Protein AF-A0A3D2TQU0-F1 (afdb_monomer_lite)

Secondary structure (DSSP, 8-state):
--HHHHHHHHHHHHHHHHHHHTT---HHHHHHHHHH-HHHHHHHHHH-SSPPHHHHHHHHTT-GGGSHHHHHTSGGGGGGS-HHHHHHHHHHHHHTT--GGGG-

Foldseek 3Di:
DDPLLVVLLVLLVVLQVVVVVLVDHPPVLVVCCVPPNRLVSLQVQLPDPDHDPVCVVCLVSVNNCSDSLVSCLQPSNVVSDDPSSNVSSVVSCVVSVHDNVVND

Sequence (104 aa):
MTPLEKEFTKELLDNVAEMKQYGYNPTIYTRMISENGAVNAAKKLVLKDVQSSGFATLIMINKLELSAEASVIKDKYKVLFTDAEIQNSKRKLKEANFCFDKLT

Radius of gyration: 12.42 Å; chains: 1; bounding box: 32×32×31 Å

Structure (mmCIF, N/CA/C/O backbone):
data_AF-A0A3D2TQU0-F1
#
_entry.id   AF-A0A3D2TQU0-F1
#
loop_
_atom_site.group_PDB
_atom_site.id
_atom_site.type_symbol
_atom_site.label_atom_id
_atom_site.label_alt_id
_atom_site.label_comp_id
_atom_site.label_asym_id
_atom_site.label_entity_id
_atom_site.label_seq_id
_atom_site.pdbx_PDB_ins_code
_atom_site.Cartn_x
_atom_site.Cartn_y
_atom_site.Cartn_z
_atom_site.occupancy
_atom_site.B_iso_or_equiv
_atom_site.auth_seq_id
_atom_site.auth_comp_id
_atom_site.auth_asym_id
_atom_site.auth_atom_id
_atom_site.pdbx_PDB_model_num
ATOM 1 N N . MET A 1 1 ? -6.971 9.600 13.225 1.00 79.56 1 MET A N 1
ATOM 2 C CA . MET A 1 1 ? -6.280 8.409 12.699 1.00 79.56 1 MET A CA 1
ATOM 3 C C . MET A 1 1 ? -6.432 7.265 13.686 1.00 79.56 1 MET A C 1
ATOM 5 O O . MET A 1 1 ? -5.973 7.400 14.822 1.00 79.56 1 MET A O 1
ATOM 9 N N . THR A 1 2 ? -7.124 6.198 13.295 1.00 93.62 2 THR A N 1
ATOM 10 C CA . THR A 1 2 ? -7.343 4.999 14.123 1.00 93.62 2 THR A CA 1
ATOM 11 C C . THR A 1 2 ? -6.036 4.204 14.303 1.00 93.62 2 THR A C 1
ATOM 13 O O . THR A 1 2 ? -5.073 4.432 13.562 1.00 93.62 2 THR A O 1
ATOM 16 N N . PRO A 1 3 ? -5.951 3.269 15.271 1.00 96.38 3 PRO A N 1
ATOM 17 C CA . PRO A 1 3 ? -4.795 2.376 15.393 1.00 96.38 3 PRO A CA 1
ATOM 18 C C . PRO A 1 3 ? -4.513 1.582 14.110 1.00 96.38 3 PRO A C 1
ATOM 20 O O . PRO A 1 3 ? -3.360 1.455 13.710 1.00 96.38 3 PRO A O 1
ATOM 23 N N . LEU A 1 4 ? -5.562 1.132 13.419 1.00 96.75 4 LEU A N 1
ATOM 24 C CA . LEU A 1 4 ? -5.424 0.373 12.180 1.00 96.75 4 LEU A CA 1
ATOM 25 C C . LEU A 1 4 ? -4.912 1.241 11.020 1.00 96.75 4 LEU A C 1
ATOM 27 O O . LEU A 1 4 ? -4.062 0.804 10.251 1.00 96.75 4 LEU A O 1
ATOM 31 N N . GLU A 1 5 ? -5.353 2.500 10.926 1.00 96.50 5 GLU A N 1
ATOM 32 C CA . GLU A 1 5 ? -4.815 3.457 9.947 1.00 96.50 5 GLU A CA 1
ATOM 33 C C . GLU A 1 5 ? -3.338 3.792 10.212 1.00 96.50 5 GLU A C 1
ATOM 35 O O . GLU A 1 5 ? -2.571 3.983 9.266 1.00 96.50 5 GLU A O 1
ATOM 40 N N . LYS A 1 6 ? -2.919 3.847 11.487 1.00 96.88 6 LYS A N 1
ATOM 41 C CA . LYS A 1 6 ? -1.503 4.000 11.870 1.00 96.88 6 LYS A CA 1
ATOM 42 C C . LYS A 1 6 ? -0.673 2.811 11.403 1.00 96.88 6 LYS A C 1
ATOM 44 O O . LYS A 1 6 ? 0.394 3.011 10.830 1.00 96.88 6 LYS A O 1
ATOM 49 N N . GLU A 1 7 ? -1.166 1.597 11.630 1.00 97.69 7 GLU A N 1
ATOM 50 C CA . GLU A 1 7 ? -0.490 0.376 11.195 1.00 97.69 7 GLU A CA 1
ATOM 51 C C . GLU A 1 7 ? -0.391 0.308 9.668 1.00 97.69 7 GLU A C 1
ATOM 53 O O . GLU A 1 7 ? 0.689 0.072 9.137 1.00 97.69 7 GLU A O 1
ATOM 58 N N . PHE A 1 8 ? -1.484 0.610 8.963 1.00 97.69 8 PHE A N 1
ATOM 59 C CA . PHE A 1 8 ? -1.494 0.683 7.503 1.00 97.69 8 PHE A CA 1
ATOM 60 C C . PHE A 1 8 ? -0.499 1.725 6.976 1.00 97.69 8 PHE A C 1
ATOM 62 O O . PHE A 1 8 ? 0.254 1.463 6.042 1.00 97.69 8 PHE A O 1
ATOM 69 N N . THR A 1 9 ? -0.448 2.904 7.606 1.00 97.88 9 THR A N 1
ATOM 70 C CA . THR A 1 9 ? 0.526 3.950 7.255 1.00 97.88 9 THR A CA 1
ATOM 71 C C . THR A 1 9 ? 1.955 3.465 7.430 1.00 97.88 9 THR A C 1
ATOM 73 O O . THR A 1 9 ? 2.782 3.689 6.548 1.0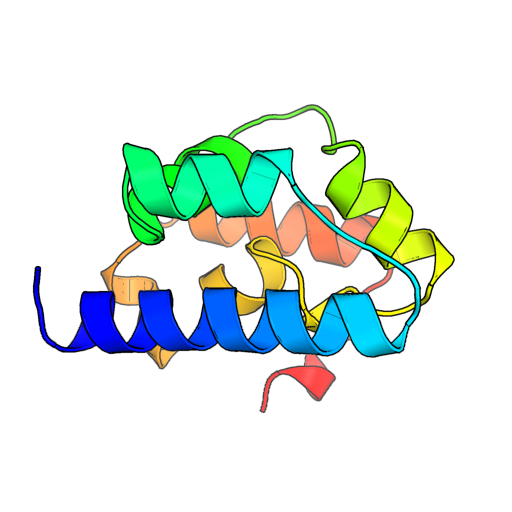0 97.88 9 THR A O 1
ATOM 76 N N . LYS A 1 10 ? 2.241 2.790 8.547 1.00 97.62 10 LYS A N 1
ATOM 77 C CA . LYS A 1 10 ? 3.556 2.209 8.798 1.00 97.62 10 LYS A CA 1
ATOM 78 C C . LYS A 1 10 ? 3.915 1.188 7.718 1.00 97.62 10 LYS A C 1
ATOM 80 O O . LYS A 1 10 ? 4.981 1.310 7.132 1.00 97.62 10 LYS A O 1
ATOM 85 N N . GLU A 1 11 ? 3.006 0.269 7.393 1.00 97.75 11 GLU A N 1
ATOM 86 C CA . GLU A 1 11 ? 3.246 -0.747 6.364 1.00 97.75 11 GLU A CA 1
ATOM 87 C C . GLU A 1 11 ? 3.576 -0.124 4.999 1.00 97.75 11 GLU A C 1
ATOM 89 O O . GLU A 1 11 ? 4.543 -0.526 4.359 1.00 97.75 11 GLU A O 1
ATOM 94 N N . LEU A 1 12 ? 2.840 0.905 4.560 1.00 97.38 12 LEU A N 1
ATOM 95 C CA . LEU A 1 12 ? 3.145 1.556 3.282 1.00 97.38 12 LEU A CA 1
ATOM 96 C C . LEU A 1 12 ? 4.509 2.259 3.283 1.00 97.38 12 LEU A C 1
ATOM 98 O O . LEU A 1 12 ? 5.189 2.271 2.257 1.00 97.38 12 LEU A O 1
ATOM 102 N N . LEU A 1 13 ? 4.911 2.858 4.405 1.00 97.69 13 LEU A N 1
ATOM 103 C CA . LEU A 1 13 ? 6.221 3.500 4.529 1.00 97.69 13 LEU A CA 1
ATOM 104 C C . LEU A 1 13 ? 7.358 2.472 4.584 1.00 97.69 13 LEU A C 1
ATOM 106 O O . LEU A 1 13 ? 8.400 2.702 3.967 1.00 97.69 13 LEU A O 1
ATOM 110 N N . ASP A 1 14 ? 7.140 1.340 5.253 1.00 98.12 14 ASP A N 1
ATOM 111 C CA . ASP A 1 14 ? 8.075 0.214 5.284 1.00 98.12 14 ASP A CA 1
ATOM 112 C C . ASP A 1 14 ? 8.237 -0.375 3.869 1.00 98.12 14 ASP A C 1
ATOM 114 O O . ASP A 1 14 ? 9.362 -0.524 3.392 1.00 98.12 14 ASP A O 1
ATOM 118 N N . ASN A 1 15 ? 7.137 -0.556 3.127 1.00 97.44 15 ASN A N 1
ATOM 119 C CA . ASN A 1 15 ? 7.174 -0.964 1.719 1.00 97.44 15 ASN A CA 1
ATOM 120 C C . ASN A 1 15 ? 7.960 0.036 0.857 1.00 97.44 15 ASN A C 1
ATOM 122 O O . ASN A 1 15 ? 8.759 -0.368 0.019 1.00 97.44 15 ASN A O 1
ATOM 126 N N . VAL A 1 16 ? 7.775 1.348 1.056 1.00 97.12 16 VAL A N 1
ATOM 127 C CA . VAL A 1 16 ? 8.553 2.383 0.347 1.00 97.12 16 VAL A CA 1
ATOM 128 C C . VAL A 1 16 ? 10.043 2.291 0.682 1.00 97.12 16 VAL A C 1
ATOM 130 O O . VAL A 1 16 ? 10.882 2.482 -0.201 1.00 97.12 16 VAL A O 1
ATOM 133 N N . ALA A 1 17 ? 10.394 2.027 1.941 1.00 97.44 17 ALA A N 1
ATOM 134 C CA . ALA A 1 17 ? 11.782 1.827 2.341 1.00 97.44 17 ALA A CA 1
ATOM 135 C C . ALA A 1 17 ? 12.376 0.574 1.682 1.00 97.44 17 ALA A C 1
ATOM 137 O O . ALA A 1 17 ? 13.512 0.616 1.208 1.00 97.44 17 ALA A O 1
ATOM 138 N N . GLU A 1 18 ? 11.593 -0.498 1.579 1.00 97.44 18 GLU A N 1
ATOM 139 C CA . GLU A 1 18 ? 11.995 -1.724 0.899 1.00 97.44 18 GLU A CA 1
ATOM 140 C C . GLU A 1 18 ? 12.131 -1.528 -0.622 1.00 97.44 18 GLU A C 1
ATOM 142 O O . GLU A 1 18 ? 13.131 -1.943 -1.200 1.00 97.44 18 GLU A O 1
ATOM 147 N N . MET A 1 19 ? 11.218 -0.808 -1.282 1.00 97.00 19 MET A N 1
ATOM 148 C CA . MET A 1 19 ? 11.331 -0.482 -2.716 1.00 97.00 19 MET A CA 1
ATOM 149 C C . MET A 1 19 ? 12.671 0.188 -3.052 1.00 97.00 19 MET A C 1
ATOM 151 O O . MET A 1 19 ? 13.271 -0.106 -4.091 1.00 97.00 19 MET A O 1
ATOM 155 N N . LYS A 1 20 ? 13.178 1.044 -2.152 1.00 96.12 20 LYS A N 1
ATOM 156 C CA . LYS A 1 20 ? 14.479 1.710 -2.320 1.00 96.12 20 LYS A CA 1
ATOM 157 C C . LYS A 1 20 ? 15.647 0.724 -2.316 1.00 96.12 20 LYS A C 1
ATOM 159 O O . LYS A 1 20 ? 16.622 0.975 -3.019 1.00 96.12 20 LYS A O 1
ATOM 164 N N . GLN A 1 21 ? 15.544 -0.393 -1.592 1.00 96.50 21 GLN A N 1
ATOM 165 C CA . GLN A 1 21 ? 16.548 -1.469 -1.613 1.00 96.50 21 GLN A CA 1
ATOM 166 C C . GLN A 1 21 ? 16.645 -2.117 -3.005 1.00 96.50 21 GLN A C 1
ATOM 168 O O . GLN A 1 21 ? 17.713 -2.573 -3.399 1.00 96.50 21 GLN A O 1
ATOM 173 N N . TYR A 1 22 ? 15.556 -2.089 -3.782 1.00 95.19 22 TYR A N 1
ATOM 174 C CA . TYR A 1 22 ? 15.502 -2.568 -5.168 1.00 95.19 22 TYR A CA 1
ATOM 175 C C . TYR A 1 22 ? 15.735 -1.457 -6.209 1.00 95.19 22 TYR A C 1
ATOM 177 O O . TYR A 1 22 ? 15.435 -1.634 -7.388 1.00 95.19 22 TYR A O 1
ATOM 185 N N . GLY A 1 23 ? 16.245 -0.291 -5.795 1.00 94.06 23 GLY A N 1
ATOM 186 C CA . GLY A 1 23 ? 16.563 0.819 -6.699 1.00 94.06 23 GLY A CA 1
ATOM 187 C C . GLY A 1 23 ? 15.354 1.632 -7.177 1.00 94.06 23 GLY A C 1
ATOM 188 O O . GLY A 1 23 ? 15.510 2.505 -8.031 1.00 94.06 23 GLY A O 1
ATOM 189 N N . TYR A 1 24 ? 14.159 1.401 -6.623 1.00 96.38 24 TYR A N 1
ATOM 190 C CA . TYR A 1 24 ? 12.960 2.170 -6.950 1.00 96.38 24 TYR A CA 1
ATOM 191 C C . TYR A 1 24 ? 12.603 3.163 -5.835 1.00 96.38 24 TYR A C 1
ATOM 193 O O . TYR A 1 24 ? 12.305 2.779 -4.708 1.00 96.38 24 TYR A O 1
ATOM 201 N N . ASN A 1 25 ? 12.597 4.464 -6.149 1.00 95.69 25 ASN A N 1
ATOM 202 C CA . ASN A 1 25 ? 12.239 5.522 -5.200 1.00 95.69 25 ASN A CA 1
ATOM 203 C C . ASN A 1 25 ? 10.908 6.204 -5.585 1.00 95.69 25 ASN A C 1
ATOM 205 O O . ASN A 1 25 ? 10.904 7.120 -6.415 1.00 95.69 25 ASN A O 1
ATOM 209 N N . PRO A 1 26 ? 9.768 5.801 -4.993 1.00 94.62 26 PRO A N 1
ATOM 210 C CA . PRO A 1 26 ? 8.445 6.309 -5.354 1.00 94.62 26 PRO A CA 1
ATOM 211 C C . PRO A 1 26 ? 8.144 7.664 -4.679 1.00 94.62 26 PRO A C 1
ATOM 213 O O . PRO A 1 26 ? 7.326 7.767 -3.759 1.00 94.62 26 PRO A O 1
ATOM 216 N N . THR A 1 27 ? 8.793 8.739 -5.131 1.00 94.69 27 THR A N 1
ATOM 217 C CA . THR A 1 27 ? 8.686 10.080 -4.515 1.00 94.69 27 THR A CA 1
ATOM 218 C C . THR A 1 27 ? 7.259 10.635 -4.513 1.00 94.69 27 THR A C 1
ATOM 220 O O . THR A 1 27 ? 6.804 11.145 -3.490 1.00 94.69 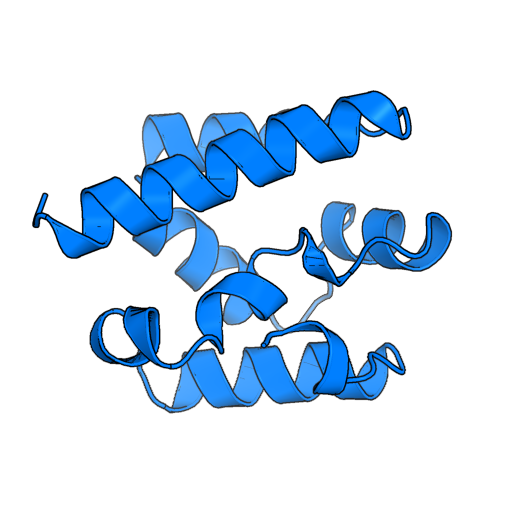27 THR A O 1
ATOM 223 N N . ILE A 1 28 ? 6.520 10.478 -5.617 1.00 92.88 28 ILE A N 1
ATOM 224 C CA . ILE A 1 28 ? 5.115 10.909 -5.722 1.00 92.88 28 ILE A CA 1
ATOM 225 C C . ILE A 1 28 ? 4.231 10.152 -4.731 1.00 92.88 28 ILE A C 1
ATOM 227 O O . ILE A 1 28 ? 3.416 10.763 -4.048 1.00 92.88 28 ILE A O 1
ATOM 231 N N . TYR A 1 29 ? 4.419 8.840 -4.597 1.00 93.81 29 TYR A N 1
ATOM 232 C CA . TYR A 1 29 ? 3.646 8.033 -3.655 1.00 93.81 29 TYR A CA 1
ATOM 233 C C . TYR A 1 29 ? 3.943 8.411 -2.200 1.00 93.81 29 TYR A C 1
ATOM 235 O O . TYR A 1 29 ? 3.025 8.632 -1.415 1.00 93.81 29 TYR A O 1
ATOM 243 N N . THR A 1 30 ? 5.225 8.587 -1.869 1.00 95.44 30 THR A N 1
ATOM 244 C CA . THR A 1 30 ? 5.667 9.047 -0.542 1.00 95.44 30 THR A CA 1
ATOM 245 C C . THR A 1 30 ? 5.041 10.399 -0.197 1.00 95.44 30 THR A C 1
ATOM 247 O O . THR A 1 30 ? 4.528 10.597 0.905 1.00 95.44 30 THR A O 1
ATOM 250 N N . ARG A 1 31 ? 5.014 11.321 -1.166 1.00 95.69 31 ARG A N 1
ATOM 251 C CA . ARG A 1 31 ? 4.356 12.622 -1.027 1.00 95.69 31 ARG A CA 1
ATOM 252 C C . ARG A 1 31 ? 2.847 12.478 -0.826 1.00 95.69 31 ARG A C 1
ATOM 254 O O . ARG A 1 31 ? 2.305 13.107 0.076 1.00 95.69 31 ARG A O 1
ATOM 261 N N . MET A 1 32 ? 2.180 11.616 -1.598 1.00 94.88 32 MET A N 1
ATOM 262 C CA . MET A 1 32 ? 0.745 11.353 -1.442 1.00 94.88 32 MET A CA 1
ATOM 263 C C . MET A 1 32 ? 0.399 10.847 -0.039 1.00 94.88 32 MET A C 1
ATOM 265 O O . MET A 1 32 ? -0.593 11.316 0.520 1.00 94.88 32 MET A O 1
ATOM 269 N N . ILE A 1 33 ? 1.204 9.937 0.524 1.00 96.00 33 ILE A N 1
ATOM 270 C CA . ILE A 1 33 ? 1.031 9.422 1.893 1.00 96.00 33 ILE A CA 1
ATOM 271 C C . ILE A 1 33 ? 1.172 10.557 2.913 1.00 96.00 33 ILE A C 1
ATOM 273 O O . ILE A 1 33 ? 0.330 10.677 3.798 1.00 96.00 33 ILE A O 1
ATOM 277 N N . SER A 1 34 ? 2.197 11.401 2.764 1.00 94.25 34 SER A N 1
ATOM 278 C CA . SER A 1 34 ? 2.449 12.533 3.666 1.00 94.25 34 SER A CA 1
ATOM 279 C C . SER A 1 34 ? 1.326 13.579 3.629 1.00 94.25 34 SER A C 1
ATOM 281 O O . SER A 1 34 ? 0.852 14.022 4.670 1.00 94.25 34 SER A O 1
ATOM 283 N N . GLU A 1 35 ? 0.858 13.946 2.432 1.00 94.19 35 GLU A N 1
ATOM 284 C CA . GLU A 1 35 ? -0.117 15.031 2.253 1.00 94.19 35 GLU A CA 1
ATOM 285 C C . GLU A 1 35 ? -1.572 14.594 2.483 1.00 94.19 35 GLU A C 1
ATOM 287 O O . GLU A 1 35 ? -2.378 15.382 2.969 1.00 94.19 35 GLU A O 1
ATOM 292 N N . ASN A 1 36 ? -1.938 13.361 2.113 1.00 92.56 36 ASN A N 1
ATOM 293 C CA . ASN A 1 36 ? -3.337 12.903 2.131 1.00 92.56 36 ASN A CA 1
ATOM 294 C C . ASN A 1 36 ? -3.616 11.819 3.182 1.00 92.56 36 ASN A C 1
ATOM 296 O O . ASN A 1 36 ? -4.780 11.475 3.407 1.00 92.56 36 ASN A O 1
ATOM 300 N N . GLY A 1 37 ? -2.573 11.251 3.790 1.00 95.44 37 GLY A N 1
ATOM 301 C CA . GLY A 1 37 ? -2.656 10.033 4.588 1.00 95.44 37 GLY A CA 1
ATOM 302 C C . GLY A 1 37 ? -2.635 8.763 3.732 1.00 95.44 37 GLY A C 1
ATOM 303 O O . GLY A 1 37 ? -3.109 8.732 2.593 1.00 95.44 37 GLY A O 1
ATOM 304 N N . ALA A 1 38 ? -2.102 7.686 4.311 1.00 96.31 38 ALA A N 1
ATOM 305 C CA . ALA A 1 38 ? -1.894 6.394 3.656 1.00 96.31 38 ALA A CA 1
ATOM 306 C C . ALA A 1 38 ? -3.166 5.795 3.041 1.00 96.31 38 ALA A C 1
ATOM 308 O O . ALA A 1 38 ? -3.155 5.387 1.882 1.00 96.31 38 ALA A O 1
ATOM 309 N N . VAL A 1 39 ? -4.274 5.782 3.790 1.00 96.88 39 VAL A N 1
ATOM 310 C CA . VAL A 1 39 ? -5.544 5.211 3.314 1.00 96.88 39 VAL A CA 1
ATOM 311 C C . VAL A 1 39 ? -6.051 5.967 2.091 1.00 96.88 39 VAL A C 1
ATOM 313 O O . VAL A 1 39 ? -6.318 5.355 1.063 1.00 96.88 39 VAL A O 1
ATOM 316 N N . ASN A 1 40 ? -6.116 7.298 2.147 1.00 96.06 40 ASN A N 1
ATOM 317 C CA . ASN A 1 40 ? -6.583 8.100 1.013 1.00 96.06 40 ASN A CA 1
ATOM 318 C C . ASN A 1 40 ? -5.643 8.002 -0.194 1.00 96.06 40 ASN A C 1
ATOM 320 O O . ASN A 1 40 ? -6.111 7.995 -1.334 1.00 96.06 40 ASN A O 1
ATOM 324 N N . ALA A 1 41 ? -4.330 7.916 0.036 1.00 95.62 41 ALA A N 1
ATOM 325 C CA . ALA A 1 41 ? -3.358 7.687 -1.026 1.00 95.62 41 ALA A CA 1
ATOM 326 C C . ALA A 1 41 ? -3.610 6.342 -1.729 1.00 95.62 41 ALA A C 1
ATOM 328 O O . ALA A 1 41 ? -3.699 6.312 -2.957 1.00 95.62 41 ALA A O 1
ATOM 329 N N . ALA A 1 42 ? -3.806 5.263 -0.963 1.00 95.94 42 ALA A N 1
ATOM 330 C CA . ALA A 1 42 ? -4.135 3.946 -1.500 1.00 95.94 42 ALA A CA 1
ATOM 331 C C . ALA A 1 42 ? -5.467 3.966 -2.266 1.00 95.94 42 ALA A C 1
ATOM 333 O O . ALA A 1 42 ? -5.492 3.560 -3.424 1.00 95.94 42 ALA A O 1
ATOM 334 N N . LYS A 1 43 ? -6.539 4.537 -1.694 1.00 95.69 43 LYS A N 1
ATOM 335 C CA . LYS A 1 43 ? -7.855 4.669 -2.355 1.00 95.69 43 LYS A CA 1
ATOM 336 C C . LYS A 1 43 ? -7.755 5.321 -3.736 1.00 95.69 43 LYS A C 1
ATOM 338 O O . LYS A 1 43 ? -8.280 4.796 -4.716 1.00 95.69 43 LYS A O 1
ATOM 343 N N . LYS A 1 44 ? -7.007 6.426 -3.838 1.00 92.38 44 LYS A N 1
ATOM 344 C CA . LYS A 1 44 ? -6.769 7.129 -5.111 1.00 92.38 44 LYS A CA 1
ATOM 345 C C . LYS A 1 44 ? -6.053 6.256 -6.148 1.00 92.38 44 LYS A C 1
ATOM 347 O O . LYS A 1 44 ? -6.369 6.346 -7.332 1.00 92.38 44 LYS A O 1
ATOM 352 N N . LEU A 1 45 ? -5.086 5.437 -5.730 1.00 91.62 45 LEU A N 1
ATOM 353 C CA . LEU A 1 45 ? -4.341 4.556 -6.635 1.00 91.62 45 LEU A CA 1
ATOM 354 C C . LEU A 1 45 ? -5.180 3.365 -7.082 1.00 91.62 45 LEU A C 1
ATOM 356 O O . LEU A 1 45 ? -5.243 3.068 -8.278 1.00 91.62 45 LEU A O 1
ATOM 360 N N . VAL A 1 46 ? -5.856 2.711 -6.137 1.00 92.69 46 VAL A N 1
ATOM 361 C CA . VAL A 1 46 ? -6.596 1.489 -6.436 1.00 92.69 46 VAL A CA 1
ATOM 362 C C . VAL A 1 46 ? -7.822 1.774 -7.282 1.00 92.69 46 VAL A C 1
ATOM 364 O O . VAL A 1 46 ? -8.067 0.983 -8.178 1.00 92.69 46 VAL A O 1
ATOM 367 N N . LEU A 1 47 ? -8.517 2.907 -7.123 1.00 89.88 47 LEU A N 1
ATOM 368 C CA . LEU A 1 47 ? -9.687 3.264 -7.944 1.00 89.88 47 LEU A CA 1
ATOM 369 C C . LEU A 1 47 ? -9.352 3.733 -9.364 1.00 89.88 47 LEU A C 1
ATOM 371 O O . LEU A 1 47 ? -10.224 3.732 -10.225 1.00 89.88 47 LEU A O 1
ATOM 375 N N . LYS A 1 48 ? -8.109 4.135 -9.638 1.00 88.31 48 LYS A N 1
ATOM 376 C CA . LYS A 1 48 ? -7.729 4.597 -10.975 1.00 88.31 48 LYS A CA 1
ATOM 377 C C . LYS A 1 48 ? -7.696 3.422 -11.954 1.00 88.31 48 LYS A C 1
ATOM 379 O O . LYS A 1 48 ? -6.945 2.478 -11.724 1.00 88.31 48 LYS A O 1
ATOM 384 N N . ASP A 1 49 ? -8.443 3.492 -13.054 1.00 77.94 49 ASP A N 1
ATOM 385 C CA . ASP A 1 49 ? -8.460 2.413 -14.059 1.00 77.94 49 ASP A CA 1
ATOM 386 C C . ASP A 1 49 ? -7.096 2.201 -14.716 1.00 77.94 49 ASP A C 1
ATOM 388 O O . ASP A 1 49 ? -6.664 1.071 -14.939 1.00 77.94 49 ASP A O 1
ATOM 392 N N . VAL A 1 50 ? -6.386 3.299 -14.976 1.00 81.31 50 VAL A N 1
ATOM 393 C CA . VAL A 1 50 ? -5.043 3.270 -15.554 1.00 81.31 50 VAL A CA 1
ATOM 394 C C . VAL A 1 50 ? -4.032 2.867 -14.483 1.00 81.31 50 VAL A C 1
ATOM 396 O O . VAL A 1 50 ? -3.945 3.514 -13.432 1.00 81.31 50 VAL A O 1
ATOM 399 N N . GLN A 1 51 ? -3.231 1.838 -14.778 1.00 83.38 51 GLN A N 1
ATOM 400 C CA . GLN A 1 51 ? -2.103 1.434 -13.939 1.00 83.38 51 GLN A CA 1
ATOM 401 C C . GLN A 1 51 ? -1.189 2.634 -13.669 1.00 83.38 51 GLN A C 1
ATOM 403 O O . GLN A 1 51 ? -0.852 3.406 -14.570 1.00 83.38 51 GLN A O 1
ATOM 408 N N . SER A 1 52 ? -0.793 2.818 -12.410 1.00 87.88 52 SER A N 1
ATOM 409 C CA . SER A 1 52 ? 0.163 3.873 -12.085 1.00 87.88 52 SER A CA 1
ATOM 410 C C . SER A 1 52 ? 1.544 3.510 -12.635 1.00 87.88 52 SER A C 1
ATOM 412 O O . SER A 1 52 ? 1.904 2.336 -12.708 1.00 87.88 52 SER A O 1
ATOM 414 N N . SER A 1 53 ? 2.349 4.517 -12.982 1.00 88.31 53 SER A N 1
ATOM 415 C CA . SER A 1 53 ? 3.741 4.286 -13.384 1.00 88.31 53 SER A CA 1
ATOM 416 C C . SER A 1 53 ? 4.527 3.544 -12.301 1.00 88.31 53 SER A C 1
ATOM 418 O O . SER A 1 53 ? 5.351 2.697 -12.618 1.00 88.31 53 SER A O 1
ATOM 420 N N . GLY A 1 54 ? 4.224 3.797 -11.023 1.00 92.69 54 GLY A N 1
ATOM 421 C CA . GLY A 1 54 ? 4.822 3.055 -9.919 1.00 92.69 54 GLY A CA 1
ATOM 422 C C . GLY A 1 54 ? 4.417 1.586 -9.875 1.00 92.69 54 GLY A C 1
ATOM 423 O O . GLY A 1 54 ? 5.275 0.736 -9.666 1.00 92.69 54 GLY A O 1
ATOM 424 N N . PHE A 1 55 ? 3.151 1.271 -10.151 1.00 94.44 55 PHE A N 1
ATOM 425 C CA . PHE A 1 55 ? 2.693 -0.114 -10.260 1.00 94.44 55 PHE A CA 1
ATOM 426 C C . PHE A 1 55 ? 3.414 -0.847 -11.398 1.00 94.44 55 PHE A C 1
ATOM 428 O O . PHE A 1 55 ? 3.943 -1.932 -11.181 1.00 94.44 55 PHE A O 1
ATOM 435 N N . ALA A 1 56 ? 3.533 -0.217 -12.572 1.00 93.94 56 ALA A N 1
ATOM 436 C CA . ALA A 1 56 ? 4.297 -0.770 -13.690 1.00 93.94 56 ALA A CA 1
ATOM 437 C C . ALA A 1 56 ? 5.767 -1.030 -13.316 1.00 93.94 56 ALA A C 1
ATOM 439 O O . ALA A 1 56 ? 6.307 -2.087 -13.638 1.00 93.94 56 ALA A O 1
ATOM 440 N N . THR A 1 57 ? 6.405 -0.119 -12.573 1.00 95.56 57 THR A N 1
ATOM 441 C CA . THR A 1 57 ? 7.763 -0.348 -12.062 1.00 95.56 57 THR A CA 1
ATOM 442 C C . THR A 1 57 ? 7.840 -1.556 -11.136 1.00 95.56 57 THR A C 1
ATOM 444 O O . THR A 1 57 ? 8.743 -2.371 -11.302 1.00 95.56 57 THR A O 1
ATOM 447 N N . LEU A 1 58 ? 6.888 -1.721 -10.213 1.00 95.62 58 LEU A N 1
ATOM 448 C CA . LEU A 1 58 ? 6.845 -2.876 -9.306 1.00 95.62 58 LEU A CA 1
ATOM 449 C C . LEU A 1 58 ? 6.674 -4.208 -10.045 1.00 95.62 58 LEU A C 1
ATOM 451 O O . LEU A 1 58 ? 7.253 -5.205 -9.616 1.00 95.62 58 LEU A O 1
ATOM 455 N N . ILE A 1 59 ? 5.946 -4.226 -11.167 1.00 94.75 59 ILE A N 1
ATOM 456 C CA . ILE A 1 59 ? 5.886 -5.393 -12.061 1.00 94.75 59 ILE A CA 1
ATOM 457 C C . ILE A 1 59 ? 7.281 -5.697 -12.617 1.00 94.75 59 ILE A C 1
ATOM 459 O O . ILE A 1 59 ? 7.746 -6.829 -12.511 1.00 94.75 59 ILE A O 1
ATOM 463 N N . MET A 1 60 ? 7.969 -4.690 -13.170 1.00 94.31 60 MET A N 1
ATOM 464 C CA . MET A 1 60 ? 9.285 -4.869 -13.804 1.00 94.31 60 MET A CA 1
ATOM 465 C C . MET A 1 60 ? 10.348 -5.399 -12.838 1.00 94.31 60 MET A C 1
ATOM 467 O O . MET A 1 60 ? 11.175 -6.216 -13.232 1.00 94.31 60 MET A O 1
ATOM 471 N N . ILE A 1 61 ? 10.319 -4.961 -11.576 1.00 94.62 61 ILE A N 1
ATOM 472 C CA . ILE A 1 61 ? 11.256 -5.434 -10.545 1.00 94.62 61 ILE A CA 1
ATOM 473 C C . ILE A 1 61 ? 10.740 -6.658 -9.768 1.00 94.62 61 ILE A C 1
ATOM 475 O O . ILE A 1 61 ? 11.392 -7.090 -8.823 1.00 94.62 61 ILE A O 1
ATOM 479 N N . ASN A 1 62 ? 9.586 -7.222 -10.152 1.00 93.06 62 ASN A N 1
ATOM 480 C CA . ASN A 1 62 ? 8.947 -8.372 -9.503 1.00 93.06 62 ASN A CA 1
ATOM 481 C C . ASN A 1 62 ? 8.725 -8.183 -7.986 1.00 93.06 62 ASN A C 1
ATOM 483 O O . ASN A 1 62 ? 9.008 -9.079 -7.187 1.00 93.06 62 ASN A O 1
ATOM 487 N N . LYS A 1 63 ? 8.247 -6.992 -7.598 1.00 95.44 63 LYS A N 1
ATOM 488 C CA . LYS A 1 63 ? 7.993 -6.581 -6.203 1.00 95.44 63 LYS A CA 1
ATOM 489 C C . LYS A 1 63 ? 6.570 -6.069 -5.982 1.00 95.44 63 LYS A C 1
ATOM 491 O O . LYS A 1 63 ? 6.336 -5.097 -5.263 1.00 95.44 63 LYS A O 1
ATOM 496 N N . LEU A 1 64 ? 5.599 -6.704 -6.633 1.00 95.12 64 LEU A N 1
ATOM 497 C CA . LEU A 1 64 ? 4.181 -6.346 -6.520 1.00 95.12 64 LEU A CA 1
ATOM 498 C C . LEU A 1 64 ? 3.631 -6.488 -5.094 1.00 95.12 64 LEU A C 1
ATOM 500 O O . LEU A 1 64 ? 2.669 -5.799 -4.759 1.00 95.12 64 LEU A O 1
ATOM 504 N N . GLU A 1 65 ? 4.254 -7.303 -4.240 1.00 95.75 65 GLU A N 1
ATOM 505 C CA . GLU A 1 65 ? 3.907 -7.425 -2.821 1.00 95.75 65 GLU A CA 1
ATOM 506 C C . GLU A 1 65 ? 4.048 -6.102 -2.047 1.00 95.75 65 GLU A C 1
ATOM 508 O O . GLU A 1 65 ? 3.362 -5.904 -1.047 1.00 95.75 65 GLU A O 1
ATOM 513 N N . LEU A 1 66 ? 4.876 -5.172 -2.541 1.00 96.31 66 LEU A N 1
ATOM 514 C CA . LEU A 1 66 ? 5.093 -3.853 -1.935 1.00 96.31 66 LEU A CA 1
ATOM 515 C C . LEU A 1 66 ? 4.052 -2.812 -2.382 1.00 96.31 66 LEU A C 1
ATOM 517 O O . LEU A 1 66 ? 4.032 -1.689 -1.873 1.00 96.31 66 LEU A O 1
ATOM 521 N N . SER A 1 67 ? 3.207 -3.149 -3.359 1.00 96.31 67 SER A N 1
ATOM 522 C CA . SER A 1 67 ? 2.212 -2.229 -3.919 1.00 96.31 67 SER A CA 1
ATOM 523 C C . SER A 1 67 ? 1.120 -1.851 -2.913 1.00 96.31 67 SER A C 1
ATOM 525 O O . SER A 1 67 ? 0.840 -2.571 -1.954 1.00 96.31 67 SER A O 1
ATOM 527 N N . ALA A 1 68 ? 0.449 -0.724 -3.165 1.00 95.81 68 ALA A N 1
ATOM 528 C CA . ALA A 1 68 ? -0.732 -0.341 -2.395 1.00 95.81 68 ALA A CA 1
ATOM 529 C C . ALA A 1 68 ? -1.845 -1.391 -2.540 1.00 95.81 68 ALA A C 1
ATOM 531 O O . ALA A 1 68 ? -2.501 -1.735 -1.562 1.00 95.81 68 ALA A O 1
ATOM 532 N N . GLU A 1 69 ? -2.028 -1.919 -3.752 1.00 96.25 69 GLU A N 1
ATOM 533 C CA . GLU A 1 69 ? -3.006 -2.951 -4.087 1.00 96.25 69 GLU A CA 1
ATOM 534 C C . GLU A 1 69 ? -2.808 -4.210 -3.233 1.00 96.25 69 GLU A C 1
ATOM 536 O O . GLU A 1 69 ? -3.782 -4.753 -2.711 1.00 96.25 69 GLU A O 1
ATOM 541 N N . ALA A 1 70 ? -1.558 -4.649 -3.055 1.00 96.56 70 ALA A N 1
ATOM 542 C CA . ALA A 1 70 ? -1.211 -5.794 -2.215 1.00 96.56 70 ALA A CA 1
ATOM 543 C C . ALA A 1 70 ? -1.572 -5.551 -0.743 1.00 96.56 70 ALA A C 1
ATOM 545 O O . ALA A 1 70 ? -2.202 -6.405 -0.117 1.00 96.56 70 ALA A O 1
ATOM 546 N N . SER A 1 71 ? -1.251 -4.372 -0.202 1.00 96.81 71 SER A N 1
ATOM 547 C CA . SER A 1 71 ? -1.631 -4.002 1.166 1.00 96.81 71 SER A CA 1
ATOM 548 C C . SER A 1 71 ? -3.150 -3.886 1.349 1.00 96.81 71 SER A C 1
ATOM 550 O O . SER A 1 71 ? -3.672 -4.333 2.366 1.00 96.81 71 SER A O 1
ATOM 552 N N . VAL A 1 72 ? -3.889 -3.343 0.375 1.00 96.81 72 VAL A N 1
ATOM 553 C CA . VAL A 1 72 ? -5.354 -3.154 0.456 1.00 96.81 72 VAL A CA 1
ATOM 554 C C . VAL A 1 72 ? -6.113 -4.473 0.609 1.00 96.81 72 VAL A C 1
ATOM 556 O O . VAL A 1 72 ? -7.140 -4.520 1.285 1.00 96.81 72 VAL A O 1
ATOM 559 N N . ILE A 1 73 ? -5.628 -5.554 -0.004 1.00 96.19 73 ILE A N 1
ATOM 560 C CA . ILE A 1 73 ? -6.348 -6.835 -0.005 1.00 96.19 73 ILE A CA 1
ATOM 561 C C . ILE A 1 73 ? -6.055 -7.712 1.219 1.00 96.19 73 ILE A C 1
ATOM 563 O O . ILE A 1 73 ? -6.733 -8.730 1.389 1.00 96.19 73 ILE A O 1
ATOM 567 N N . LYS A 1 74 ? -5.094 -7.324 2.072 1.00 95.50 74 LYS A N 1
ATOM 568 C CA . LYS A 1 74 ? -4.787 -8.022 3.330 1.00 95.50 74 LYS A CA 1
ATOM 569 C C . LYS A 1 74 ? -5.991 -7.981 4.266 1.00 95.50 74 LYS A C 1
ATOM 571 O O . LYS A 1 74 ? -6.562 -6.917 4.504 1.00 95.50 74 LYS A O 1
ATOM 576 N N . ASP A 1 75 ? -6.334 -9.126 4.854 1.00 93.62 75 ASP A N 1
ATOM 577 C CA . ASP A 1 75 ? -7.539 -9.289 5.681 1.00 93.62 75 ASP A CA 1
ATOM 578 C C . ASP A 1 75 ? -7.652 -8.247 6.797 1.00 93.62 75 ASP A C 1
ATOM 580 O O . ASP A 1 75 ? -8.713 -7.644 6.969 1.00 93.62 75 ASP A O 1
ATOM 584 N N . LYS A 1 76 ? -6.539 -7.962 7.485 1.00 95.25 76 LYS A N 1
ATOM 585 C CA . LYS A 1 76 ? -6.484 -6.972 8.570 1.00 95.25 76 LYS A CA 1
ATOM 586 C C . LYS A 1 76 ? -6.896 -5.559 8.147 1.00 95.25 76 LYS A C 1
ATOM 588 O O . LYS A 1 76 ? -7.397 -4.812 8.979 1.00 95.25 76 LYS A O 1
ATOM 593 N N . TYR A 1 77 ? -6.725 -5.185 6.878 1.00 96.56 77 TYR A N 1
ATOM 594 C CA . TYR A 1 77 ? -7.008 -3.830 6.396 1.00 96.56 77 TYR A CA 1
ATOM 595 C C . TYR A 1 77 ? -8.303 -3.700 5.611 1.00 96.56 77 TYR A C 1
ATOM 597 O O . TYR A 1 77 ? -8.707 -2.572 5.336 1.00 96.56 77 TYR A O 1
ATOM 605 N N . LYS A 1 78 ? -8.993 -4.804 5.300 1.00 93.56 78 LYS A N 1
ATOM 606 C CA . LYS A 1 78 ? -10.235 -4.771 4.511 1.00 93.56 78 LYS A CA 1
ATOM 607 C C . LYS A 1 78 ? -11.268 -3.790 5.066 1.00 93.56 78 LYS A C 1
ATOM 609 O O . LYS A 1 78 ? -11.924 -3.113 4.294 1.00 93.56 78 LYS A O 1
ATOM 614 N N . VAL A 1 79 ? -11.351 -3.638 6.389 1.00 96.25 79 VAL A N 1
ATOM 615 C CA . VAL A 1 79 ? -12.284 -2.705 7.052 1.00 96.25 79 VAL A CA 1
ATOM 616 C C . VAL A 1 79 ? -12.013 -1.217 6.763 1.00 96.25 79 VAL A C 1
ATOM 618 O O . VAL A 1 79 ? -12.870 -0.382 7.034 1.00 96.25 79 VAL A O 1
ATOM 621 N N . LEU A 1 80 ? -10.836 -0.862 6.232 1.00 97.06 80 LEU A N 1
ATOM 622 C CA . LEU A 1 80 ? -10.488 0.510 5.830 1.00 97.06 80 LEU A CA 1
ATOM 623 C C . LEU A 1 80 ? -10.966 0.855 4.407 1.00 97.06 80 LEU A C 1
ATOM 625 O O . LEU A 1 80 ? -10.961 2.033 4.017 1.00 97.06 80 LEU A O 1
ATOM 629 N N . PHE A 1 81 ? -11.363 -0.160 3.638 1.00 97.31 81 PHE A N 1
ATOM 630 C CA . PHE A 1 81 ? -11.651 -0.074 2.212 1.00 97.31 81 PHE A CA 1
ATOM 631 C C . PHE A 1 81 ? -13.046 -0.608 1.891 1.00 97.31 81 PHE A C 1
ATOM 633 O O . PHE A 1 81 ? -13.627 -1.415 2.611 1.00 97.31 81 PHE A O 1
ATOM 640 N N . THR A 1 82 ? -13.596 -0.132 0.786 1.00 97.38 82 THR A N 1
ATOM 641 C CA . THR A 1 82 ? -14.845 -0.648 0.227 1.00 97.38 82 THR A CA 1
ATOM 642 C C . THR A 1 82 ? -14.589 -1.928 -0.562 1.00 97.38 82 THR A C 1
ATOM 644 O O . THR A 1 82 ? -13.484 -2.164 -1.060 1.00 97.38 82 THR A O 1
ATOM 647 N N . ASP A 1 83 ? -15.638 -2.725 -0.769 1.00 95.81 83 ASP A N 1
ATOM 648 C CA . ASP A 1 83 ? -15.547 -3.911 -1.621 1.00 95.81 83 ASP A CA 1
ATOM 649 C C . ASP A 1 83 ? -15.059 -3.563 -3.032 1.00 95.81 83 ASP A C 1
ATOM 651 O O . ASP A 1 83 ? -14.229 -4.276 -3.585 1.00 95.81 83 ASP A O 1
ATOM 655 N N . ALA A 1 84 ? -15.496 -2.434 -3.598 1.00 94.94 84 ALA A N 1
ATOM 656 C CA . ALA A 1 84 ? -15.048 -1.982 -4.914 1.00 94.94 84 ALA A CA 1
ATOM 657 C C . ALA A 1 84 ? -13.526 -1.740 -4.964 1.00 94.94 84 ALA A C 1
ATOM 659 O O . ALA A 1 84 ? -12.859 -2.179 -5.902 1.00 94.94 84 ALA A O 1
ATOM 660 N N . GLU A 1 85 ? -12.960 -1.100 -3.938 1.00 96.50 85 GLU A N 1
ATOM 661 C CA . GLU A 1 85 ? -11.516 -0.846 -3.824 1.00 96.50 85 GLU A CA 1
ATOM 662 C C . GLU A 1 85 ? -10.719 -2.155 -3.698 1.00 96.50 85 GLU A C 1
ATOM 664 O O . GLU A 1 85 ? -9.695 -2.337 -4.367 1.00 96.50 85 GLU A O 1
ATOM 669 N N . ILE A 1 86 ? -11.218 -3.099 -2.895 1.00 96.19 86 ILE A N 1
ATOM 670 C CA . ILE A 1 86 ? -10.605 -4.421 -2.710 1.00 96.19 86 ILE A CA 1
ATOM 671 C C . ILE A 1 86 ? -10.665 -5.230 -4.010 1.00 96.19 86 ILE A C 1
ATOM 673 O O . ILE A 1 86 ? -9.656 -5.800 -4.431 1.00 96.19 86 ILE A O 1
ATOM 677 N N . GLN A 1 87 ? -11.825 -5.283 -4.669 1.00 94.81 87 GLN A N 1
ATOM 678 C CA . GLN A 1 87 ? -11.986 -6.039 -5.913 1.00 94.81 87 GLN A CA 1
ATOM 679 C C . GLN A 1 87 ? -11.144 -5.448 -7.044 1.00 94.81 87 GLN A C 1
ATOM 681 O O . GLN A 1 87 ? -10.522 -6.206 -7.790 1.00 94.81 87 GLN A O 1
ATOM 686 N N . ASN A 1 88 ? -11.038 -4.118 -7.145 1.00 95.00 88 ASN A N 1
ATOM 687 C CA . ASN A 1 88 ? -10.186 -3.510 -8.165 1.00 95.00 88 ASN A CA 1
ATOM 688 C C . ASN A 1 88 ? -8.701 -3.807 -7.919 1.00 95.00 88 ASN A C 1
ATOM 690 O O . ASN A 1 88 ? -7.968 -4.111 -8.859 1.00 95.00 88 ASN A O 1
ATOM 694 N N . SER A 1 89 ? -8.272 -3.796 -6.654 1.00 95.50 89 SER A N 1
ATOM 695 C CA . SER A 1 89 ? -6.910 -4.181 -6.266 1.00 95.50 89 SER A CA 1
ATOM 696 C C . SER A 1 89 ? -6.611 -5.634 -6.644 1.00 95.50 89 SER A C 1
ATOM 698 O O . SER A 1 89 ? -5.606 -5.913 -7.296 1.00 95.50 89 SER A O 1
ATOM 700 N N . LYS A 1 90 ? -7.527 -6.562 -6.327 1.00 94.69 90 LYS A N 1
ATOM 701 C CA . LYS A 1 90 ? -7.415 -7.976 -6.726 1.00 94.69 90 LYS A CA 1
ATOM 702 C C . LYS A 1 90 ? -7.340 -8.145 -8.241 1.00 94.69 90 LYS A C 1
ATOM 704 O O . LYS A 1 90 ? -6.514 -8.917 -8.721 1.00 94.69 90 LYS A O 1
ATOM 709 N N . ARG A 1 91 ? -8.182 -7.427 -8.990 1.00 94.06 91 ARG A N 1
ATOM 710 C CA . ARG A 1 91 ? -8.191 -7.458 -10.458 1.00 94.06 91 ARG A CA 1
ATOM 711 C C . ARG A 1 91 ? -6.839 -7.024 -11.023 1.00 94.06 91 ARG A C 1
ATOM 713 O O . ARG A 1 91 ? -6.250 -7.784 -11.783 1.00 94.06 91 ARG A O 1
ATOM 720 N N . LYS A 1 92 ? -6.316 -5.869 -10.597 1.00 93.81 92 LYS A N 1
ATOM 721 C CA . LYS A 1 92 ? -5.010 -5.346 -11.038 1.00 93.81 92 LYS A CA 1
ATOM 722 C C . LYS A 1 92 ? -3.861 -6.306 -10.737 1.00 93.81 92 LYS A C 1
ATOM 724 O O . LYS A 1 92 ? -3.019 -6.546 -11.596 1.00 93.81 92 LYS A O 1
ATOM 729 N N . LEU A 1 93 ? -3.841 -6.881 -9.533 1.00 94.56 93 LEU A N 1
ATOM 730 C CA . LEU A 1 93 ? -2.833 -7.871 -9.144 1.00 94.56 93 LEU A CA 1
ATOM 731 C C . LEU A 1 93 ? -2.922 -9.133 -10.010 1.00 94.56 93 LEU A C 1
ATOM 733 O O . LEU A 1 93 ? -1.900 -9.630 -10.477 1.00 94.56 93 LEU A O 1
ATOM 737 N N . LYS A 1 94 ? -4.137 -9.619 -10.287 1.00 93.12 94 LYS A N 1
ATOM 738 C CA . LYS A 1 94 ? -4.356 -10.782 -11.156 1.00 93.12 94 LYS A CA 1
ATOM 739 C C . LYS A 1 94 ? -3.934 -10.512 -12.603 1.00 93.12 94 LYS A C 1
ATOM 741 O O . LYS A 1 94 ? -3.282 -11.358 -13.201 1.00 93.12 94 LYS A O 1
ATOM 746 N N . GLU A 1 95 ? -4.265 -9.343 -13.150 1.00 92.69 95 GLU A N 1
ATOM 747 C CA . GLU A 1 95 ? -3.836 -8.907 -14.491 1.00 92.69 95 GLU A CA 1
ATOM 748 C C . GLU A 1 95 ? -2.310 -8.802 -14.608 1.00 92.69 95 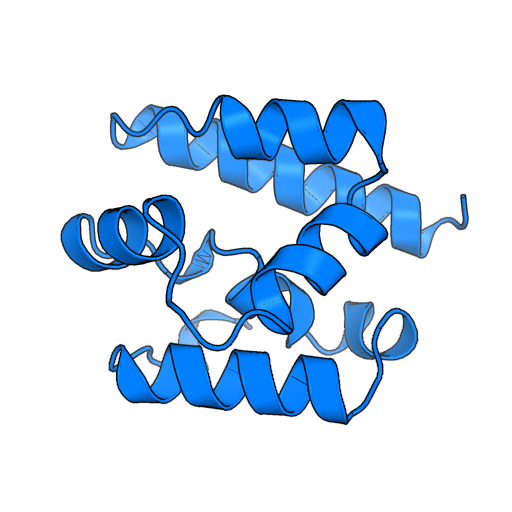GLU A C 1
ATOM 750 O O . GLU A 1 95 ? -1.752 -9.039 -15.675 1.00 92.69 95 GLU A O 1
ATOM 755 N N . ALA A 1 96 ? -1.631 -8.501 -13.501 1.00 91.75 96 ALA A N 1
ATOM 756 C CA . ALA A 1 96 ? -0.177 -8.476 -13.407 1.00 91.75 96 ALA A CA 1
ATOM 757 C C . ALA A 1 96 ? 0.454 -9.849 -13.083 1.00 91.75 96 ALA A C 1
ATOM 759 O O . ALA A 1 96 ? 1.646 -9.912 -12.788 1.00 91.75 96 ALA A O 1
ATOM 760 N N . ASN A 1 97 ? -0.318 -10.945 -13.131 1.00 89.69 97 ASN A N 1
ATOM 761 C CA . ASN A 1 97 ? 0.107 -12.310 -12.787 1.00 89.69 97 ASN A CA 1
ATOM 762 C C . ASN A 1 97 ? 0.682 -12.459 -11.363 1.00 89.69 97 ASN A C 1
ATOM 764 O O . ASN A 1 97 ? 1.568 -13.279 -11.117 1.00 89.69 97 ASN A O 1
ATOM 768 N N . PHE A 1 98 ? 0.182 -11.676 -10.405 1.00 88.56 98 PHE A N 1
ATOM 769 C CA . PHE A 1 98 ? 0.599 -11.783 -9.011 1.00 88.56 98 PHE A CA 1
ATOM 770 C C . PHE A 1 98 ? 0.059 -13.057 -8.345 1.00 88.56 98 PHE A C 1
ATOM 772 O O . PHE A 1 98 ? -1.122 -13.388 -8.464 1.00 88.56 98 PHE A O 1
ATOM 779 N N . CYS A 1 99 ? 0.918 -13.738 -7.586 1.00 82.69 99 CYS A N 1
ATOM 780 C CA . CYS A 1 99 ? 0.544 -14.901 -6.789 1.00 82.69 99 CYS A CA 1
ATOM 781 C C . CYS A 1 99 ? 0.119 -14.471 -5.376 1.00 82.69 99 CYS A C 1
ATOM 783 O O . CYS A 1 99 ? 0.939 -13.967 -4.607 1.00 82.69 99 CYS A O 1
ATOM 785 N N . PHE A 1 100 ? -1.156 -14.674 -5.030 1.00 78.44 100 PHE A N 1
ATOM 786 C CA . PHE A 1 100 ? -1.726 -14.246 -3.744 1.00 78.44 100 PHE A CA 1
ATOM 787 C C . PHE A 1 100 ? -1.182 -15.019 -2.533 1.00 78.44 100 PHE A C 1
ATOM 789 O O . PHE A 1 100 ? -1.264 -14.503 -1.421 1.00 78.44 100 PHE A O 1
ATOM 796 N N . ASP A 1 101 ? -0.560 -16.185 -2.739 1.00 74.12 101 ASP A N 1
ATOM 797 C CA . ASP A 1 101 ? 0.071 -16.987 -1.677 1.00 74.12 101 ASP A CA 1
ATOM 798 C C . ASP A 1 101 ? 1.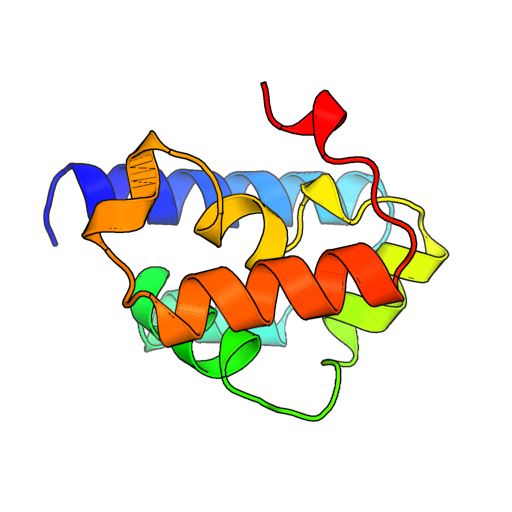230 -16.253 -0.975 1.00 74.12 101 ASP A C 1
ATOM 800 O O . ASP A 1 101 ? 1.706 -16.679 0.070 1.00 74.12 101 ASP A O 1
ATOM 804 N N . LYS A 1 102 ? 1.691 -15.126 -1.534 1.00 62.41 102 LYS A N 1
ATOM 805 C CA . LYS A 1 102 ? 2.741 -14.274 -0.957 1.00 62.41 102 LYS A CA 1
ATOM 806 C C . LYS A 1 102 ? 2.237 -13.255 0.078 1.00 62.41 102 LYS A C 1
ATOM 808 O O . LYS A 1 102 ? 3.035 -12.447 0.542 1.00 62.41 102 LYS A O 1
ATOM 813 N N . LEU A 1 103 ? 0.936 -13.229 0.387 1.0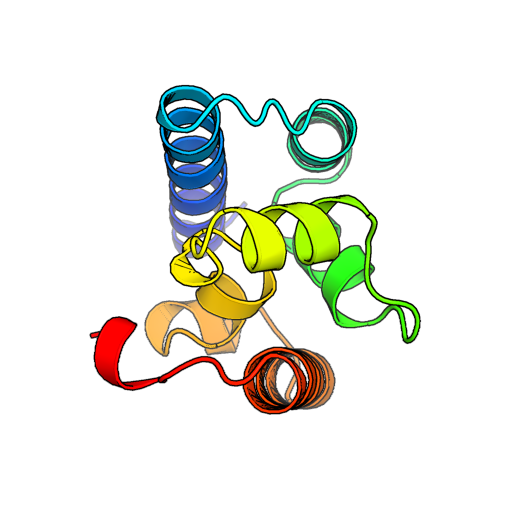0 64.88 103 LEU A N 1
ATOM 814 C CA . LEU A 1 103 ? 0.320 -12.229 1.279 1.00 64.88 103 LEU A CA 1
ATOM 815 C C . LEU A 1 103 ? -0.038 -12.743 2.681 1.00 64.88 103 LEU A C 1
ATOM 817 O O . LEU A 1 103 ? -0.602 -11.971 3.460 1.00 64.88 103 LEU A O 1
ATOM 821 N N . THR A 1 104 ? 0.266 -14.009 2.981 1.00 52.09 104 THR A N 1
ATOM 822 C CA . THR A 1 104 ? 0.253 -14.582 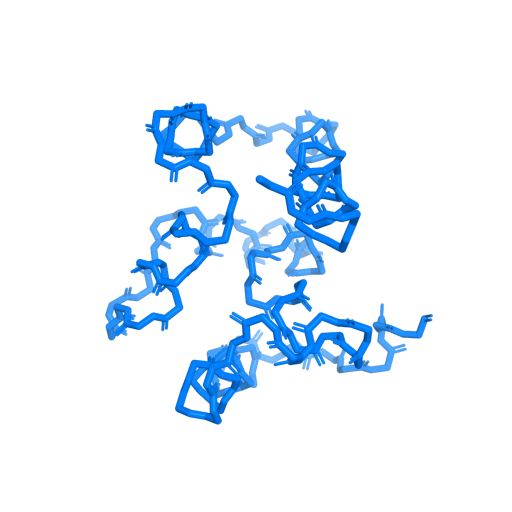4.342 1.00 52.09 104 THR A CA 1
ATOM 823 C C . THR A 1 104 ? 1.207 -13.858 5.274 1.00 52.09 104 THR A C 1
ATOM 825 O O . THR A 1 104 ? 0.795 -13.614 6.429 1.00 52.09 104 THR A O 1
#

pLDDT: mean 93.0, std 7.32, range [52.09, 98.12]